Protein AF-A0A1J5RUZ7-F1 (afdb_monomer_lite)

Structure (mmCIF, N/CA/C/O backbone):
data_AF-A0A1J5RUZ7-F1
#
_entry.id   AF-A0A1J5RUZ7-F1
#
loop_
_atom_site.group_PDB
_atom_site.id
_atom_site.type_symbol
_atom_site.label_atom_id
_atom_site.label_alt_id
_atom_site.label_comp_id
_atom_site.label_asym_id
_atom_site.label_entity_id
_atom_site.label_seq_id
_atom_site.pdbx_PDB_ins_code
_atom_site.Cartn_x
_atom_site.Cartn_y
_atom_site.Cartn_z
_atom_site.occupancy
_atom_site.B_iso_or_equiv
_atom_site.auth_seq_id
_atom_site.auth_comp_id
_atom_site.auth_asym_id
_atom_site.auth_atom_id
_atom_site.pdbx_PDB_model_num
ATOM 1 N N . MET A 1 1 ? 20.559 -3.043 16.052 1.00 43.66 1 MET A N 1
ATOM 2 C CA . MET A 1 1 ? 19.868 -1.928 15.366 1.00 43.66 1 MET A CA 1
ATOM 3 C C . MET A 1 1 ? 18.851 -2.420 14.323 1.00 43.66 1 MET A C 1
ATOM 5 O O . MET A 1 1 ? 18.710 -1.800 13.283 1.00 43.66 1 MET A O 1
ATOM 9 N N . HIS A 1 2 ? 18.096 -3.488 14.599 1.00 36.53 2 HIS A N 1
ATOM 10 C CA . HIS A 1 2 ? 16.832 -3.764 13.910 1.00 36.53 2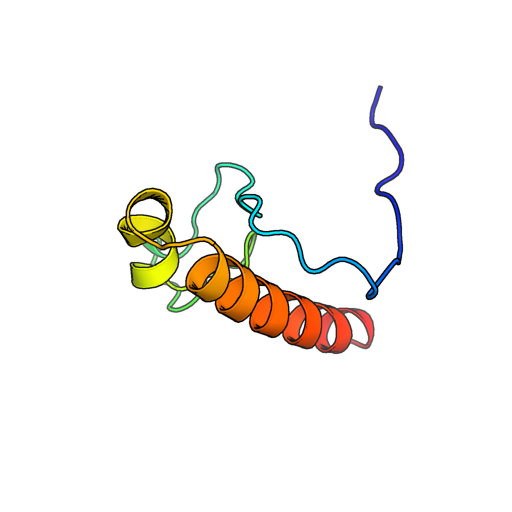 HIS A CA 1
ATOM 11 C C . HIS A 1 2 ? 15.811 -3.982 15.021 1.00 36.53 2 HIS A C 1
ATOM 13 O O . HIS A 1 2 ? 15.916 -4.933 15.791 1.00 36.53 2 HIS A O 1
ATOM 19 N N . SER A 1 3 ? 14.958 -2.975 15.196 1.00 45.28 3 SER A N 1
ATOM 20 C CA . SER A 1 3 ? 13.920 -2.916 16.222 1.00 45.28 3 SER A CA 1
ATOM 21 C C . SER A 1 3 ? 12.942 -4.085 16.036 1.00 45.28 3 SER A C 1
ATOM 23 O O . SER A 1 3 ? 12.647 -4.419 14.885 1.00 45.28 3 SER A O 1
ATOM 25 N N . PRO A 1 4 ? 12.436 -4.721 17.110 1.00 51.44 4 PRO A N 1
ATOM 26 C CA . PRO A 1 4 ? 11.418 -5.754 16.982 1.00 51.44 4 PRO A CA 1
ATOM 27 C C . PRO A 1 4 ? 10.163 -5.128 16.367 1.00 51.44 4 PRO A C 1
ATOM 29 O O . PRO A 1 4 ? 9.664 -4.110 16.845 1.00 51.44 4 PRO A O 1
ATOM 32 N N . LEU A 1 5 ? 9.668 -5.715 15.278 1.00 50.06 5 LEU A N 1
ATOM 33 C CA . LEU A 1 5 ? 8.369 -5.365 14.709 1.00 50.06 5 LEU A CA 1
ATOM 34 C C . LEU A 1 5 ? 7.305 -5.488 15.813 1.00 50.06 5 LEU A C 1
ATOM 36 O O . LEU A 1 5 ? 7.231 -6.549 16.443 1.00 50.06 5 LEU A O 1
ATOM 40 N N . PRO A 1 6 ? 6.474 -4.461 16.073 1.00 50.94 6 PRO A N 1
ATOM 41 C CA . PRO A 1 6 ? 5.394 -4.603 17.029 1.00 50.94 6 PRO A CA 1
ATOM 42 C C . PRO A 1 6 ? 4.335 -5.519 16.416 1.00 50.94 6 PRO A C 1
ATOM 44 O O . PRO A 1 6 ? 3.540 -5.137 15.560 1.00 50.94 6 PRO A O 1
ATOM 47 N N . SER A 1 7 ? 4.355 -6.766 16.870 1.00 58.41 7 SER A N 1
ATOM 48 C CA . SER A 1 7 ? 3.254 -7.696 16.716 1.00 58.41 7 SER A CA 1
ATOM 49 C C . SER A 1 7 ? 2.022 -7.127 17.430 1.00 58.41 7 SER A C 1
ATOM 51 O O . SER A 1 7 ? 2.030 -6.941 18.645 1.00 58.41 7 SER A O 1
ATOM 53 N N . LEU A 1 8 ? 0.949 -6.978 16.652 1.00 50.34 8 LEU A N 1
ATOM 54 C CA . LEU A 1 8 ? -0.437 -7.193 17.068 1.00 50.34 8 LEU A CA 1
ATOM 55 C C . LEU A 1 8 ? -1.060 -6.150 18.002 1.00 50.34 8 LEU A C 1
ATOM 57 O O . LEU A 1 8 ? -1.344 -6.413 19.166 1.00 50.34 8 LEU A O 1
ATOM 61 N N . LEU A 1 9 ? -1.520 -5.056 17.402 1.00 52.34 9 LEU A N 1
ATOM 62 C CA . LEU A 1 9 ? -2.848 -4.551 17.735 1.00 52.34 9 LEU A CA 1
ATOM 63 C C . LEU A 1 9 ? -3.654 -4.373 16.449 1.00 52.34 9 LEU A C 1
ATOM 65 O O . LEU A 1 9 ? -3.518 -3.398 15.720 1.00 52.34 9 LEU A O 1
ATOM 69 N N . ALA A 1 10 ? -4.560 -5.319 16.207 1.00 53.84 10 ALA A N 1
ATOM 70 C CA . ALA A 1 10 ? -5.621 -5.215 15.208 1.00 53.84 10 ALA A CA 1
ATOM 71 C C . ALA A 1 10 ? -6.603 -4.044 15.473 1.00 53.84 10 ALA A C 1
ATOM 73 O O . ALA A 1 10 ? -7.588 -3.896 14.754 1.00 53.84 10 ALA A O 1
ATOM 74 N N . SER A 1 11 ? -6.368 -3.227 16.505 1.00 53.84 11 SER A N 1
ATOM 75 C CA . SER A 1 11 ? -7.253 -2.156 16.966 1.00 53.84 11 SER A CA 1
ATOM 76 C C . SER A 1 11 ? -6.956 -0.775 16.381 1.00 53.84 11 SER A C 1
ATOM 78 O O . SER A 1 11 ? -7.725 0.144 16.642 1.00 53.84 11 SER A O 1
ATOM 80 N N . GLN A 1 12 ? -5.923 -0.603 15.553 1.00 64.19 12 GLN A N 1
ATOM 81 C CA . GLN A 1 12 ? -5.696 0.665 14.851 1.00 64.19 12 GLN A CA 1
ATOM 82 C C . GLN A 1 12 ? -5.299 0.399 13.398 1.00 64.19 12 GLN A C 1
ATOM 84 O O . GLN A 1 12 ? -4.126 0.416 13.045 1.00 64.19 12 GLN A O 1
ATOM 89 N N . ILE A 1 13 ? -6.289 0.130 12.538 1.00 88.25 13 ILE A N 1
ATOM 90 C CA . ILE A 1 13 ? -6.085 0.260 11.090 1.00 88.25 13 ILE A CA 1
ATOM 91 C C . ILE A 1 13 ? -5.838 1.751 10.818 1.00 88.25 13 ILE A C 1
ATOM 93 O O . ILE A 1 13 ? -6.789 2.534 10.759 1.00 88.25 13 ILE A O 1
ATOM 97 N N . THR A 1 14 ? -4.569 2.150 10.732 1.00 93.12 14 THR A N 1
ATOM 98 C CA . THR A 1 14 ? -4.176 3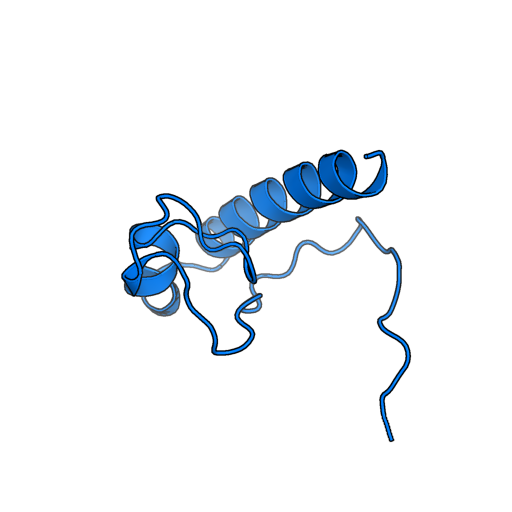.537 10.451 1.00 93.12 14 THR A CA 1
ATOM 99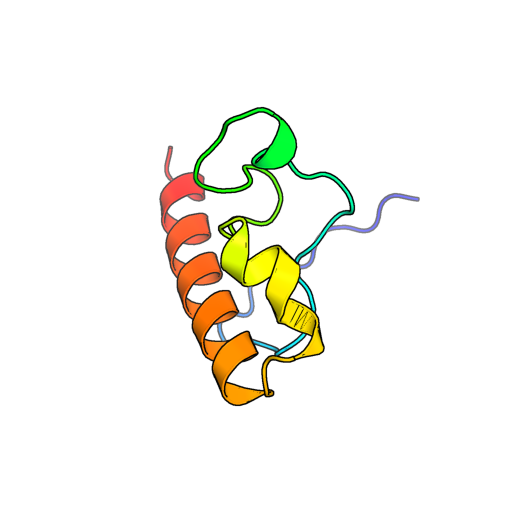 C C . THR A 1 14 ? -4.284 3.835 8.955 1.00 93.12 14 THR A C 1
ATOM 101 O O . THR A 1 14 ? -4.468 2.929 8.138 1.00 93.12 14 THR A O 1
ATOM 104 N N . ALA A 1 15 ? -4.195 5.112 8.584 1.00 95.25 15 ALA A N 1
ATOM 105 C CA . ALA A 1 15 ? -4.109 5.556 7.190 1.00 95.25 15 ALA A CA 1
ATOM 106 C C . ALA A 1 15 ? -2.656 5.715 6.705 1.00 95.25 15 ALA A C 1
ATOM 108 O O . ALA A 1 15 ? -2.414 6.299 5.644 1.00 95.25 15 ALA A O 1
ATOM 109 N N . ASP A 1 16 ? -1.691 5.217 7.480 1.00 95.12 16 ASP A N 1
ATOM 110 C CA . ASP A 1 16 ? -0.277 5.298 7.137 1.00 95.12 16 ASP A CA 1
ATOM 111 C C . ASP A 1 16 ? 0.043 4.378 5.963 1.00 95.12 16 ASP A C 1
AT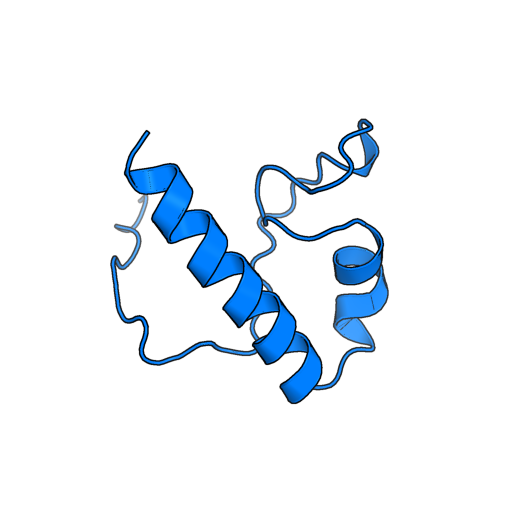OM 113 O O . ASP A 1 16 ? -0.587 3.336 5.761 1.00 95.12 16 ASP A O 1
ATOM 117 N N . SER A 1 17 ? 1.040 4.772 5.172 1.00 94.88 17 SER A N 1
ATOM 118 C CA . SER A 1 17 ? 1.493 3.970 4.040 1.00 94.88 17 SER A CA 1
ATOM 119 C C . SER A 1 17 ? 2.177 2.692 4.535 1.00 94.88 17 SER A C 1
ATOM 121 O O . SER A 1 17 ? 3.204 2.792 5.206 1.00 94.88 17 SER A O 1
ATOM 123 N N . PRO A 1 18 ? 1.706 1.491 4.147 1.00 93.00 18 PRO A N 1
ATOM 124 C CA . PRO A 1 18 ? 2.390 0.235 4.458 1.00 93.00 18 PRO A CA 1
ATOM 125 C C . PRO A 1 18 ? 3.579 -0.035 3.513 1.00 93.00 18 PRO A C 1
ATOM 127 O O . PRO A 1 18 ? 4.111 -1.143 3.469 1.00 93.00 18 PRO A O 1
ATOM 130 N N . CYS A 1 19 ? 3.957 0.932 2.669 1.00 94.94 19 CYS A N 1
ATOM 131 C CA . CYS A 1 19 ? 4.994 0.755 1.659 1.00 94.94 19 CYS A CA 1
ATOM 132 C C . CYS A 1 19 ? 6.391 0.670 2.280 1.00 94.94 19 CYS A C 1
ATOM 134 O O . CYS A 1 19 ? 6.783 1.546 3.043 1.00 94.94 19 CYS A O 1
ATOM 136 N N . VAL A 1 20 ? 7.180 -0.315 1.849 1.00 93.38 20 VAL A N 1
ATOM 137 C CA . VAL A 1 20 ? 8.592 -0.480 2.250 1.00 93.38 20 VAL A CA 1
ATOM 138 C C . VAL A 1 20 ? 9.581 -0.059 1.154 1.00 93.38 20 VAL A C 1
ATOM 140 O O . VAL A 1 20 ? 10.761 -0.381 1.222 1.00 93.38 20 VAL A O 1
ATOM 143 N N . GLY A 1 21 ? 9.106 0.625 0.107 1.00 92.75 21 GLY A N 1
ATOM 144 C CA . GLY A 1 21 ? 9.945 1.110 -0.999 1.00 92.75 21 GLY A CA 1
ATOM 145 C C . GLY A 1 21 ? 10.317 0.060 -2.054 1.00 92.75 21 GLY A C 1
ATOM 146 O O . GLY A 1 21 ? 11.008 0.386 -3.013 1.00 92.75 21 GLY A O 1
ATOM 147 N N . HIS A 1 22 ? 9.831 -1.177 -1.926 1.00 94.44 22 HIS A N 1
ATOM 148 C CA . HIS A 1 22 ? 9.951 -2.216 -2.949 1.00 94.44 22 HIS A CA 1
ATOM 149 C C . HIS A 1 22 ? 8.577 -2.528 -3.544 1.00 94.44 22 HIS A C 1
ATOM 151 O O . HIS A 1 22 ? 7.614 -2.759 -2.807 1.00 94.44 22 HIS A O 1
ATOM 157 N N . CYS A 1 23 ? 8.482 -2.537 -4.872 1.00 95.88 23 CYS A N 1
ATOM 158 C CA . CYS A 1 23 ? 7.247 -2.841 -5.578 1.00 95.88 23 CYS A CA 1
ATOM 159 C C . CYS A 1 23 ? 7.475 -3.993 -6.552 1.00 95.88 23 CYS A C 1
ATOM 161 O O . CYS A 1 23 ? 8.336 -3.897 -7.420 1.00 95.88 23 CYS A O 1
ATOM 163 N N . THR A 1 24 ? 6.693 -5.064 -6.424 1.00 97.25 24 THR A N 1
ATOM 164 C CA . THR A 1 24 ? 6.757 -6.198 -7.354 1.00 97.25 24 THR A CA 1
ATOM 165 C C . THR A 1 24 ? 5.713 -6.111 -8.464 1.00 97.25 24 THR A C 1
ATOM 167 O O . THR A 1 24 ? 5.826 -6.819 -9.459 1.00 97.25 24 THR A O 1
ATOM 170 N N . THR A 1 25 ? 4.740 -5.193 -8.374 1.00 97.00 25 THR A N 1
ATOM 171 C CA . THR A 1 25 ? 3.750 -5.028 -9.453 1.00 97.00 25 THR A CA 1
ATOM 172 C C . THR A 1 25 ? 4.364 -4.444 -10.717 1.00 97.00 25 THR A C 1
ATOM 174 O O . THR A 1 25 ? 3.951 -4.770 -11.821 1.00 97.00 25 THR A O 1
ATOM 177 N N . VAL A 1 26 ? 5.424 -3.643 -10.576 1.00 92.69 26 VAL A N 1
ATOM 178 C CA . VAL A 1 26 ? 6.236 -3.185 -11.716 1.00 92.69 26 VAL A CA 1
ATOM 179 C C . VAL A 1 26 ? 7.064 -4.314 -12.344 1.00 92.69 26 VAL A C 1
ATOM 181 O O . VAL A 1 26 ? 7.577 -4.149 -13.444 1.00 92.69 26 VAL A O 1
ATOM 184 N N . LEU A 1 27 ? 7.189 -5.456 -11.657 1.00 94.88 27 LEU A N 1
ATOM 185 C CA . LEU A 1 27 ? 7.848 -6.675 -12.137 1.00 94.88 27 LEU A CA 1
ATOM 186 C C . LEU A 1 27 ? 6.843 -7.710 -12.678 1.00 94.88 27 LEU A C 1
ATOM 188 O O . LEU A 1 27 ? 7.255 -8.803 -13.058 1.00 94.88 27 LEU A O 1
ATOM 192 N N . GLY A 1 28 ? 5.547 -7.373 -12.718 1.00 94.81 28 GLY A N 1
ATOM 193 C CA . GLY A 1 28 ? 4.493 -8.202 -13.306 1.00 94.81 28 GLY A CA 1
ATOM 194 C C . GLY A 1 28 ? 3.546 -8.893 -12.320 1.00 94.81 28 GLY A C 1
ATOM 195 O O . GLY A 1 28 ? 2.679 -9.631 -12.772 1.00 94.81 28 GLY A O 1
ATOM 196 N N . ASP A 1 29 ? 3.670 -8.678 -11.004 1.00 97.19 29 ASP A N 1
ATOM 197 C CA . ASP A 1 29 ? 2.659 -9.172 -10.056 1.00 97.19 29 ASP A CA 1
ATOM 198 C C . ASP A 1 29 ? 1.389 -8.294 -10.064 1.00 97.19 29 ASP A C 1
ATOM 200 O O . ASP A 1 29 ? 1.471 -7.067 -10.062 1.00 97.19 29 ASP A O 1
ATOM 204 N N . ASP A 1 30 ? 0.203 -8.890 -9.936 1.00 96.81 30 ASP A N 1
ATOM 205 C CA . ASP A 1 30 ? -1.045 -8.116 -9.781 1.00 96.81 30 ASP A CA 1
ATOM 206 C C . ASP A 1 30 ? -1.130 -7.392 -8.420 1.00 96.81 30 ASP A C 1
ATOM 208 O O . ASP A 1 30 ? -1.741 -6.328 -8.277 1.00 96.81 30 ASP A O 1
ATOM 212 N N . VAL A 1 31 ? -0.491 -7.967 -7.396 1.00 96.50 31 VAL A N 1
ATOM 213 C CA . VAL A 1 31 ? -0.439 -7.446 -6.025 1.00 96.50 31 VAL A CA 1
ATOM 214 C C . VAL A 1 31 ? 1.006 -7.449 -5.541 1.00 96.50 31 VAL A C 1
ATOM 216 O O . VAL A 1 31 ? 1.699 -8.460 -5.623 1.00 96.50 31 VAL A O 1
ATOM 219 N N . CYS A 1 32 ? 1.456 -6.327 -4.979 1.00 96.69 32 CYS A N 1
ATOM 220 C CA . CYS A 1 32 ? 2.809 -6.199 -4.457 1.00 96.69 32 CYS A CA 1
ATOM 221 C C . CYS A 1 32 ? 3.029 -7.188 -3.309 1.00 96.69 32 CYS A C 1
ATOM 223 O O . CYS A 1 32 ? 2.339 -7.120 -2.293 1.00 96.69 32 CYS A O 1
ATOM 225 N N . ARG A 1 33 ? 4.036 -8.056 -3.412 1.00 94.69 33 ARG A N 1
ATOM 226 C CA . ARG A 1 33 ? 4.319 -9.070 -2.380 1.00 94.69 33 ARG A CA 1
ATOM 227 C C . ARG A 1 33 ? 4.813 -8.473 -1.058 1.00 94.69 33 ARG A C 1
ATOM 229 O O . ARG A 1 33 ? 4.700 -9.120 -0.025 1.00 94.69 33 ARG A O 1
ATOM 236 N N . SER A 1 34 ? 5.337 -7.244 -1.073 1.00 93.44 34 SER A N 1
ATOM 237 C CA . SER A 1 34 ? 5.893 -6.581 0.116 1.00 93.44 34 SER A CA 1
ATOM 238 C C . SER A 1 34 ? 4.869 -5.750 0.891 1.00 93.44 34 SER A C 1
ATOM 240 O O . SER A 1 34 ? 4.819 -5.833 2.112 1.00 93.44 34 SER A O 1
ATOM 242 N N . CYS A 1 35 ? 4.054 -4.941 0.201 1.00 95.38 35 CYS A N 1
ATOM 243 C CA . CYS A 1 35 ? 3.060 -4.067 0.848 1.00 95.38 35 CYS A CA 1
ATOM 244 C C . CYS A 1 35 ? 1.602 -4.491 0.616 1.00 95.38 35 CYS A C 1
ATOM 246 O O . CYS A 1 35 ? 0.697 -3.847 1.135 1.00 95.38 35 CYS A O 1
ATOM 248 N N . LEU A 1 36 ? 1.364 -5.556 -0.158 1.00 96.38 36 LEU A N 1
ATOM 249 C CA . LEU A 1 36 ? 0.052 -6.176 -0.401 1.00 96.38 36 LEU A CA 1
ATOM 250 C C . LEU A 1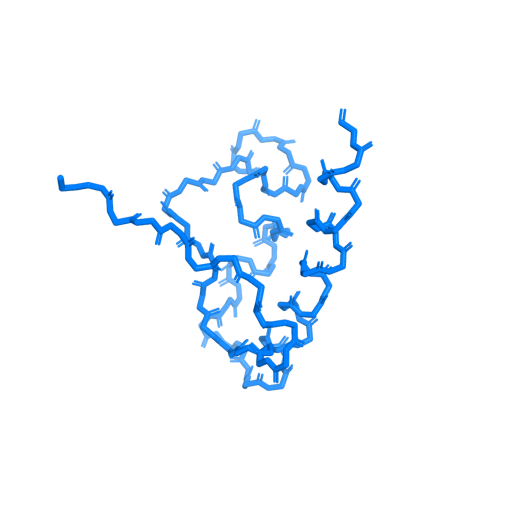 36 ? -1.003 -5.256 -1.050 1.00 96.38 36 LEU A C 1
ATOM 252 O O . LEU A 1 36 ? -2.204 -5.548 -1.026 1.00 96.38 36 LEU A O 1
ATOM 256 N N . ARG A 1 37 ? -0.553 -4.162 -1.672 1.00 97.00 37 ARG A N 1
ATOM 257 C CA . ARG A 1 37 ? -1.352 -3.261 -2.513 1.00 97.00 37 ARG A CA 1
ATOM 258 C C . ARG A 1 37 ? -1.251 -3.642 -3.988 1.00 97.00 37 ARG A C 1
ATOM 260 O O . ARG A 1 37 ? -0.202 -4.096 -4.440 1.00 97.00 37 ARG A O 1
ATOM 267 N N . THR A 1 38 ? -2.334 -3.438 -4.720 1.00 97.69 38 THR A N 1
ATOM 268 C CA . THR A 1 38 ? -2.365 -3.421 -6.189 1.00 97.69 38 THR A CA 1
ATOM 269 C C . THR A 1 38 ? -1.604 -2.210 -6.724 1.00 97.69 38 THR A C 1
ATOM 271 O O . THR A 1 38 ? -1.351 -1.250 -5.991 1.00 97.69 38 THR A O 1
ATOM 274 N N . PHE A 1 39 ? -1.261 -2.221 -8.013 1.00 96.94 39 PHE A N 1
ATOM 275 C CA . PHE A 1 39 ? -0.604 -1.071 -8.637 1.00 96.94 39 PHE A CA 1
ATOM 276 C C . PHE A 1 39 ? -1.444 0.214 -8.532 1.00 96.94 39 PHE A C 1
ATOM 278 O O . PHE A 1 39 ? -0.898 1.273 -8.230 1.00 96.94 39 PHE A O 1
ATOM 285 N N . GLU A 1 40 ? -2.766 0.127 -8.713 1.00 97.19 40 GLU A N 1
ATOM 286 C CA . GLU A 1 40 ? -3.657 1.289 -8.606 1.00 97.19 40 GLU A CA 1
ATOM 287 C C . GLU A 1 40 ? -3.643 1.891 -7.194 1.00 97.19 40 GLU A C 1
ATOM 289 O O . GLU A 1 40 ? -3.461 3.098 -7.038 1.00 97.19 40 GLU A O 1
ATOM 294 N N . GLU A 1 41 ? -3.762 1.057 -6.157 1.00 97.69 41 GLU A N 1
ATOM 295 C CA . GLU A 1 41 ? -3.712 1.512 -4.762 1.00 97.69 41 GLU A CA 1
ATOM 296 C C . GLU A 1 41 ? -2.357 2.144 -4.401 1.00 97.69 41 GLU A C 1
ATOM 298 O O . GLU A 1 41 ? -2.303 3.053 -3.573 1.00 97.69 41 GLU A O 1
ATOM 303 N N . VAL A 1 42 ? -1.251 1.672 -4.994 1.00 96.56 42 VAL A N 1
ATOM 304 C CA . VAL A 1 42 ? 0.074 2.285 -4.809 1.00 96.56 42 VAL A CA 1
ATOM 305 C C . VAL A 1 42 ? 0.122 3.660 -5.472 1.00 96.56 42 VAL A C 1
ATOM 307 O O . VAL A 1 42 ? 0.504 4.629 -4.815 1.00 96.56 42 VAL A O 1
ATOM 310 N N . SER A 1 43 ? -0.274 3.746 -6.743 1.00 96.00 43 SER A N 1
ATOM 311 C CA . SER A 1 43 ? -0.195 4.968 -7.550 1.00 96.00 43 SER A CA 1
ATOM 312 C C . SER A 1 43 ? -1.113 6.076 -7.034 1.00 96.00 43 SER A C 1
ATOM 314 O O . SER A 1 43 ? -0.712 7.234 -6.993 1.00 96.00 43 SER A O 1
ATOM 316 N N . ARG A 1 44 ? -2.318 5.727 -6.571 1.00 97.44 44 ARG A N 1
ATOM 317 C CA . ARG A 1 44 ? -3.319 6.693 -6.088 1.00 97.44 44 ARG A CA 1
ATOM 318 C C . ARG A 1 44 ? -3.211 7.008 -4.597 1.00 97.44 44 ARG A C 1
ATOM 320 O O . ARG A 1 44 ? -3.990 7.803 -4.085 1.00 97.44 44 ARG A O 1
ATOM 327 N N . TRP A 1 45 ? -2.252 6.424 -3.876 1.00 96.88 45 TRP A N 1
ATOM 328 C CA . TRP A 1 45 ? -2.189 6.516 -2.411 1.00 96.88 45 TRP A CA 1
ATOM 329 C C . TRP A 1 45 ? -2.223 7.952 -1.866 1.00 96.88 45 TRP A C 1
ATOM 331 O O . TRP A 1 45 ? -2.881 8.224 -0.862 1.00 96.88 45 TRP A O 1
ATOM 341 N N . LEU A 1 46 ? -1.514 8.875 -2.525 1.00 96.12 46 LEU A N 1
ATOM 342 C CA . LEU A 1 46 ? -1.451 10.283 -2.119 1.00 96.12 46 LEU A CA 1
ATOM 343 C C . LEU A 1 46 ? -2.773 11.027 -2.356 1.00 96.12 46 LEU A C 1
ATOM 345 O O . LEU A 1 46 ? -3.082 11.949 -1.607 1.00 96.12 46 LEU A O 1
ATOM 349 N N . GLU A 1 47 ? -3.549 10.601 -3.351 1.00 97.88 47 GLU A N 1
ATOM 350 C CA . GLU A 1 47 ? -4.852 11.172 -3.709 1.00 97.88 47 GLU A CA 1
ATOM 351 C C . GLU A 1 47 ? -5.984 10.624 -2.834 1.00 97.88 47 GLU A C 1
ATOM 353 O O . GLU A 1 47 ? -6.997 11.293 -2.648 1.00 97.88 47 GLU A O 1
ATOM 358 N N . MET A 1 48 ? -5.811 9.420 -2.282 1.00 97.94 48 MET A N 1
ATOM 359 C CA . MET A 1 48 ? -6.794 8.800 -1.399 1.00 97.94 48 MET A CA 1
ATOM 360 C C . MET A 1 48 ? -6.983 9.610 -0.118 1.00 97.94 48 MET A C 1
ATOM 362 O O . MET A 1 48 ? -6.010 10.034 0.518 1.00 97.94 48 MET A O 1
ATOM 366 N N . ASN A 1 49 ? -8.235 9.748 0.306 1.00 98.12 49 ASN A N 1
ATOM 367 C CA . ASN A 1 49 ? -8.581 10.282 1.612 1.00 98.12 49 ASN A CA 1
ATOM 368 C C . ASN A 1 49 ? -8.301 9.256 2.729 1.00 98.12 49 ASN A C 1
ATOM 370 O O . ASN A 1 49 ? -7.934 8.101 2.493 1.00 98.12 49 ASN A O 1
ATOM 374 N N . GLU A 1 50 ? -8.451 9.681 3.982 1.00 96.81 50 GLU A N 1
ATOM 375 C CA . GLU A 1 50 ? -8.125 8.838 5.133 1.00 96.81 50 GLU A CA 1
ATOM 376 C C . GLU A 1 50 ? -8.992 7.569 5.217 1.00 96.81 50 GLU A C 1
ATOM 378 O O . GLU A 1 50 ? -8.500 6.500 5.581 1.00 96.81 50 GLU A O 1
ATOM 383 N N . GLU A 1 51 ? -10.272 7.660 4.860 1.00 96.75 51 GLU A N 1
ATOM 384 C CA . GLU A 1 51 ? -11.200 6.528 4.869 1.00 96.75 51 GLU A CA 1
ATOM 385 C C . GLU A 1 51 ? -10.828 5.486 3.809 1.00 96.75 51 GLU A C 1
ATOM 387 O O . GLU A 1 51 ? -10.744 4.296 4.121 1.00 96.75 51 GLU A O 1
ATOM 392 N N . GLU A 1 52 ? -10.503 5.930 2.595 1.00 97.94 52 GLU A N 1
ATOM 393 C CA . GLU A 1 52 ? -10.034 5.071 1.505 1.00 97.94 52 GLU A CA 1
ATOM 394 C C . GLU A 1 52 ? -8.737 4.342 1.886 1.00 97.94 52 GLU A C 1
ATOM 396 O O . GLU A 1 52 ? -8.643 3.118 1.751 1.00 97.94 52 GLU A O 1
ATOM 401 N N . ARG A 1 53 ? -7.759 5.055 2.464 1.00 97.75 53 ARG A N 1
ATOM 402 C CA . ARG A 1 53 ? -6.503 4.444 2.940 1.00 97.75 53 ARG A CA 1
ATOM 403 C C . ARG A 1 53 ? -6.750 3.410 4.036 1.00 97.75 53 ARG A C 1
ATOM 405 O O . ARG A 1 53 ? -6.174 2.321 3.999 1.00 97.75 53 ARG A O 1
ATOM 412 N N . ARG A 1 54 ? -7.637 3.704 4.994 1.00 96.50 54 ARG A N 1
ATOM 413 C CA . ARG A 1 54 ? -8.014 2.739 6.040 1.00 96.50 54 ARG A CA 1
ATOM 414 C C . ARG A 1 54 ? -8.749 1.530 5.461 1.00 96.50 54 ARG A C 1
ATOM 416 O O . ARG A 1 54 ? -8.547 0.422 5.954 1.00 96.50 54 ARG A O 1
ATOM 423 N N . ALA A 1 55 ? -9.578 1.695 4.430 1.00 96.50 55 ALA A N 1
ATOM 424 C CA . ALA A 1 55 ? -10.246 0.576 3.765 1.00 96.50 55 ALA A CA 1
ATOM 425 C C . ALA A 1 55 ? -9.226 -0.383 3.123 1.00 96.50 55 ALA A C 1
ATOM 427 O O . ALA A 1 55 ? -9.287 -1.596 3.356 1.00 96.50 55 ALA A O 1
ATOM 428 N N . VAL A 1 56 ? -8.229 0.161 2.417 1.00 96.88 56 VAL A N 1
ATOM 429 C CA . VAL A 1 56 ? -7.106 -0.612 1.857 1.00 96.88 56 VAL A CA 1
ATOM 430 C C . VAL A 1 56 ? -6.311 -1.313 2.963 1.00 96.88 56 VAL A C 1
ATOM 432 O O . VAL A 1 56 ? -6.102 -2.527 2.908 1.00 96.88 56 VAL A O 1
ATOM 435 N N . ASN A 1 57 ? -5.925 -0.596 4.019 1.00 95.44 57 ASN A N 1
ATOM 436 C CA . ASN A 1 57 ? -5.151 -1.175 5.120 1.00 95.44 57 ASN A CA 1
ATOM 437 C C . ASN A 1 57 ? -5.931 -2.256 5.889 1.00 95.44 57 ASN A C 1
ATOM 439 O O . ASN A 1 57 ? -5.349 -3.251 6.326 1.00 95.44 57 ASN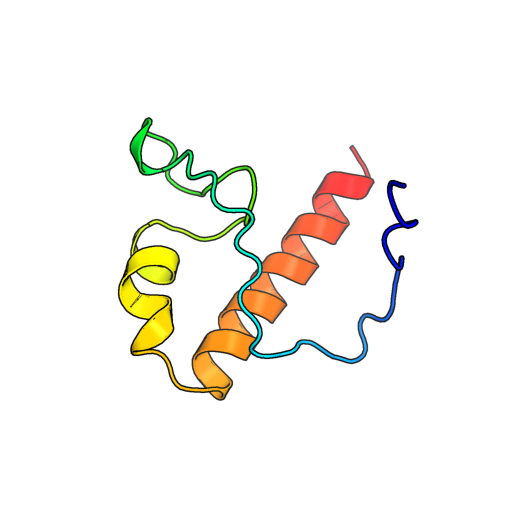 A O 1
ATOM 443 N N . ARG A 1 58 ? -7.263 -2.140 5.984 1.00 95.44 58 ARG A N 1
ATOM 444 C CA . ARG A 1 58 ? -8.129 -3.189 6.544 1.00 95.44 58 ARG A CA 1
ATOM 445 C C . ARG A 1 58 ? -8.079 -4.465 5.705 1.00 95.44 58 ARG A C 1
ATOM 447 O O . ARG A 1 58 ? -7.942 -5.549 6.273 1.00 95.44 58 ARG A O 1
ATOM 454 N N . ARG A 1 59 ? -8.147 -4.352 4.372 1.00 95.44 59 ARG A N 1
ATOM 455 C CA . ARG A 1 59 ? -7.979 -5.489 3.446 1.00 95.44 59 ARG A CA 1
ATOM 456 C C . ARG A 1 59 ? -6.615 -6.155 3.646 1.00 95.44 59 ARG A C 1
ATOM 458 O O . ARG A 1 59 ? -6.552 -7.376 3.776 1.00 95.44 59 ARG A O 1
ATOM 465 N N . ILE A 1 60 ? -5.540 -5.369 3.719 1.00 94.50 60 ILE A N 1
ATOM 466 C CA . ILE A 1 60 ? -4.166 -5.865 3.912 1.00 94.50 60 ILE A CA 1
ATOM 467 C C . ILE A 1 60 ? -4.028 -6.638 5.227 1.00 94.50 60 ILE A C 1
ATOM 469 O O . ILE A 1 60 ? -3.527 -7.762 5.221 1.00 94.50 60 ILE A O 1
ATOM 473 N N . ALA A 1 61 ? -4.532 -6.092 6.336 1.00 91.62 61 ALA A N 1
ATOM 474 C CA . ALA A 1 61 ? -4.475 -6.753 7.638 1.00 91.62 61 ALA A CA 1
ATOM 475 C C . ALA A 1 61 ? -5.184 -8.124 7.634 1.00 91.62 61 ALA A C 1
ATOM 477 O O . ALA A 1 61 ? -4.717 -9.078 8.261 1.00 91.62 61 ALA A O 1
ATOM 478 N N . LEU A 1 62 ? -6.293 -8.255 6.893 1.00 89.12 62 LEU A N 1
ATOM 479 C CA . LEU A 1 62 ? -6.985 -9.535 6.709 1.00 89.12 62 LEU A CA 1
ATOM 480 C C . LEU A 1 62 ? -6.168 -10.535 5.875 1.00 89.12 62 LEU A C 1
ATOM 482 O O . LEU A 1 62 ? -6.204 -11.731 6.165 1.00 89.12 62 LEU A O 1
ATOM 486 N N . LEU A 1 63 ? -5.430 -10.073 4.860 1.00 87.62 63 LEU A N 1
ATOM 487 C CA . LEU A 1 63 ? -4.559 -10.925 4.042 1.00 87.62 63 LEU A CA 1
ATOM 488 C C . LEU A 1 63 ? -3.344 -11.427 4.829 1.00 87.62 63 LEU A C 1
ATOM 490 O O . LEU A 1 63 ? -3.032 -12.615 4.770 1.00 87.62 63 LEU A O 1
ATOM 494 N N . GLN A 1 64 ? -2.703 -10.560 5.613 1.00 84.94 64 GLN A N 1
ATOM 495 C CA . GLN A 1 64 ? -1.539 -10.922 6.431 1.00 84.94 64 GLN A CA 1
ATOM 496 C C . GLN A 1 64 ? -1.870 -12.015 7.451 1.00 84.94 64 GLN A C 1
ATOM 498 O O . GLN A 1 64 ? -1.106 -12.962 7.609 1.00 84.94 64 GLN A O 1
ATOM 503 N N . ARG A 1 65 ? -3.056 -11.947 8.070 1.00 78.38 65 ARG A N 1
ATOM 504 C CA . ARG A 1 65 ? -3.554 -12.995 8.976 1.00 78.38 65 ARG A CA 1
ATOM 505 C C . ARG A 1 65 ? -3.679 -14.371 8.320 1.00 78.38 65 ARG A C 1
ATOM 507 O O . ARG A 1 65 ? -3.566 -15.375 9.013 1.00 78.38 65 ARG A O 1
ATOM 514 N N . LYS A 1 66 ? -3.946 -14.432 7.012 1.00 70.00 66 LYS A N 1
ATOM 515 C CA . LYS A 1 66 ? -4.020 -15.701 6.271 1.00 70.00 66 LYS A CA 1
ATOM 516 C C . LYS A 1 66 ? -2.633 -16.242 5.921 1.00 70.00 66 LYS A C 1
ATOM 518 O O . LYS A 1 66 ? -2.458 -17.451 5.893 1.00 70.00 66 LYS A O 1
ATOM 523 N N . GLN A 1 67 ? -1.664 -15.363 5.673 1.00 64.44 67 GLN A N 1
ATOM 524 C CA . GLN A 1 67 ? -0.297 -15.746 5.302 1.00 64.44 67 GLN A CA 1
ATOM 525 C C . GLN A 1 67 ? 0.556 -16.182 6.498 1.00 64.44 67 GLN A C 1
ATOM 527 O O . GLN A 1 67 ? 1.538 -16.877 6.307 1.00 64.44 67 GLN A O 1
ATOM 532 N N . SER A 1 68 ? 0.176 -15.823 7.727 1.00 58.12 68 SER A N 1
ATOM 533 C CA . SER A 1 68 ? 0.862 -16.263 8.951 1.00 58.12 68 SER A CA 1
ATOM 534 C C . SER A 1 68 ? 0.498 -17.682 9.414 1.00 58.12 68 SER A C 1
ATOM 536 O O . SER A 1 68 ? 0.955 -18.107 10.471 1.00 58.12 68 SER A O 1
ATOM 538 N N . VAL A 1 69 ? -0.383 -18.380 8.690 1.00 53.00 69 VAL A N 1
ATOM 539 C CA . VAL A 1 69 ? -0.873 -19.736 9.022 1.00 53.00 69 VAL A CA 1
ATOM 540 C C . VAL A 1 69 ? -0.416 -20.773 7.978 1.00 53.00 69 VAL A C 1
ATOM 542 O O . VAL A 1 69 ? -0.729 -21.954 8.103 1.00 53.00 69 VAL A O 1
ATOM 545 N N . LEU A 1 70 ? 0.337 -20.338 6.963 1.00 49.66 70 LEU A N 1
ATOM 546 C CA . LEU A 1 70 ? 1.004 -21.172 5.959 1.00 49.66 70 LEU A CA 1
ATOM 547 C C . LEU A 1 70 ? 2.516 -21.122 6.192 1.00 49.66 70 LEU A C 1
ATOM 549 O O . LEU A 1 70 ? 3.161 -22.169 5.978 1.00 49.66 70 LEU A O 1
#

Sequence (70 aa):
MHSPLPSLLASQITADSPCVGHCTTVLGDDVCRSCLRTFEEVSRWLEMNEEERRAVNRRIALLQRKQSVL

Foldseek 3Di:
DDDPDDPDDPPDLWLDQLDPPDACVVVPDQAGPRSRHGPVCVVCSVVDDGVRSSVSSNVVVVVVVVVVVD

Radius of gyration: 12.68 Å; chains: 1; bounding box: 31×32×31 Å

Secondary structure (DSSP, 8-state):
--PPP----TT---SS----S--SGGGT-SB-TTT--BHHHHHTTTTS-HHHHHHHHHHHHHHHHHHTT-

pLDDT: mean 84.8, std 18.52, range [36.53, 98.12]

Organism: NCBI:txid410659

InterPro domains:
  IPR010710 Protein of unknown function DUF1289 [PF06945] (17-61)
  IPR010710 Protein of unknown function DUF1289 [PTHR35175] (14-67)